Protein AF-A0A2D8U3J6-F1 (afdb_monomer)

Nearest PDB structures (foldseek):
  7su6-assembly1_B-2  TM=8.798E-01  e=6.636E-03  Yersinia pestis
  7su7-assembly1_D  TM=9.185E-01  e=8.095E-03  Yersinia pestis
  7su8-assembly1_B  TM=8.930E-01  e=7.090E-03  Yersinia pestis
  4aey-assembly1_A  TM=8.704E-01  e=2.668E-02  Pseudomonas aeruginosa
  1b9l-assembly1_A  TM=8.461E-01  e=1.224E-01  Escherichia coli

Radius of gyration: 12.94 Å; Cα contacts (8 Å, |Δi|>4): 64; chains: 1; bounding box: 28×26×31 Å

Structure (mmCIF, N/CA/C/O backbone):
data_AF-A0A2D8U3J6-F1
#
_entry.id   AF-A0A2D8U3J6-F1
#
loop_
_atom_site.group_PDB
_atom_site.id
_atom_site.type_symbol
_atom_site.label_atom_id
_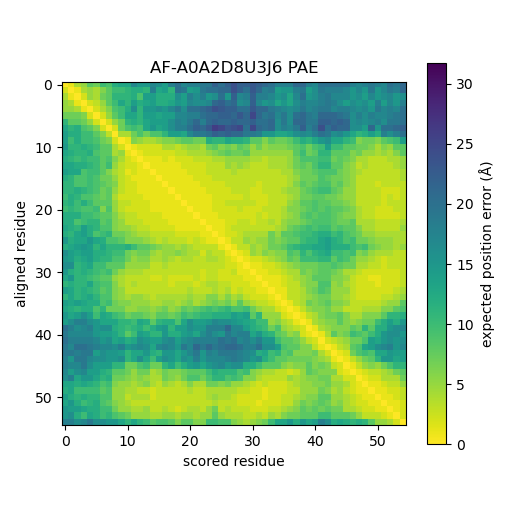atom_site.label_alt_id
_atom_site.label_comp_id
_atom_site.label_asym_id
_atom_site.label_entity_id
_atom_site.label_seq_id
_atom_site.pdbx_PDB_ins_code
_atom_site.Cartn_x
_atom_site.Cartn_y
_atom_site.Cartn_z
_atom_site.occupancy
_atom_site.B_iso_or_equiv
_atom_site.auth_seq_id
_atom_site.auth_comp_id
_atom_site.auth_asym_id
_atom_site.auth_atom_id
_atom_site.pdbx_PDB_model_num
ATOM 1 N N . GLU A 1 1 ? -6.270 15.099 -8.308 1.00 52.16 1 GLU A N 1
ATOM 2 C CA . GLU A 1 1 ? -5.375 16.282 -8.280 1.00 52.16 1 GLU A CA 1
ATOM 3 C C .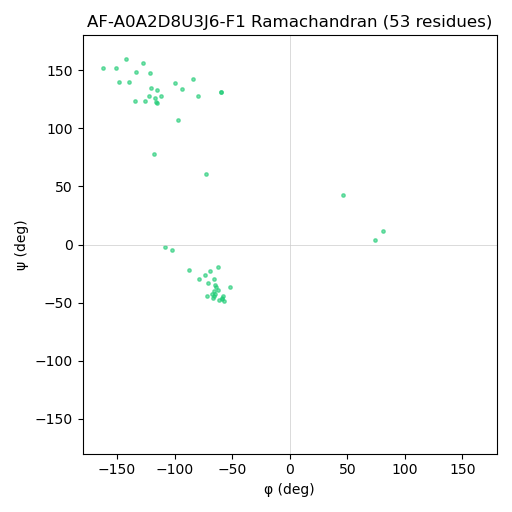 GLU A 1 1 ? -4.121 16.091 -7.426 1.00 52.16 1 GLU A C 1
ATOM 5 O O . GLU A 1 1 ? -3.038 16.377 -7.916 1.00 52.16 1 GLU A O 1
ATOM 10 N N . TYR A 1 2 ? -4.233 15.540 -6.210 1.00 58.53 2 TYR A N 1
ATOM 11 C CA . TYR A 1 2 ? -3.123 15.363 -5.252 1.00 58.53 2 TYR A CA 1
ATOM 12 C C . TYR A 1 2 ? -1.866 14.648 -5.799 1.00 58.53 2 TYR A C 1
ATOM 14 O O . TYR A 1 2 ? -0.747 15.033 -5.481 1.00 58.53 2 TYR A O 1
ATOM 22 N N . VAL A 1 3 ? -2.027 13.649 -6.674 1.00 55.94 3 VAL A N 1
ATOM 23 C CA . VAL A 1 3 ? -0.902 12.910 -7.291 1.00 55.94 3 VAL A CA 1
ATOM 24 C C . VAL A 1 3 ? -0.162 13.738 -8.354 1.00 55.94 3 VAL A C 1
ATOM 26 O O . VAL A 1 3 ? 1.016 13.519 -8.596 1.00 55.94 3 VAL A O 1
ATOM 29 N N . LYS A 1 4 ? -0.836 14.702 -8.995 1.00 54.88 4 LYS A N 1
ATOM 30 C CA . LYS A 1 4 ? -0.303 15.444 -10.150 1.00 54.88 4 LYS A CA 1
ATOM 31 C C . LYS A 1 4 ? 0.513 16.683 -9.749 1.00 54.88 4 LYS A C 1
ATOM 33 O O . LYS A 1 4 ? 1.330 17.133 -10.539 1.00 54.88 4 LYS A O 1
ATOM 38 N N . ASN A 1 5 ? 0.288 17.209 -8.541 1.00 55.06 5 ASN A N 1
ATOM 39 C CA . ASN A 1 5 ? 0.952 18.411 -8.013 1.00 55.06 5 ASN A CA 1
ATOM 40 C C . ASN A 1 5 ? 2.078 18.117 -7.012 1.00 55.06 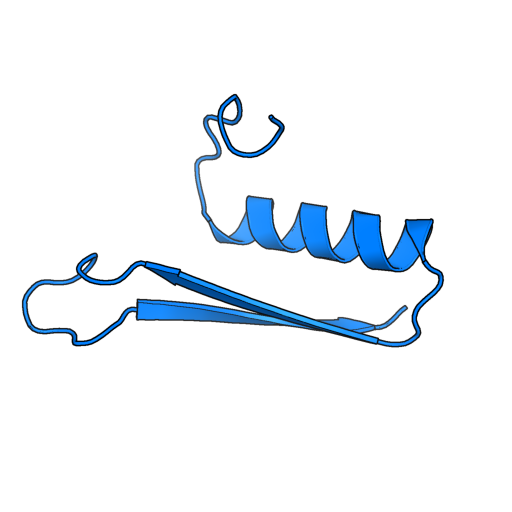5 ASN A C 1
ATOM 42 O O . ASN A 1 5 ? 2.750 19.043 -6.568 1.00 55.06 5 ASN A O 1
ATOM 46 N N . ASN A 1 6 ? 2.292 16.854 -6.646 1.00 55.09 6 ASN A N 1
ATOM 47 C CA . ASN A 1 6 ? 3.308 16.490 -5.672 1.00 55.09 6 ASN A CA 1
ATOM 48 C C . ASN A 1 6 ? 4.601 16.037 -6.361 1.00 55.09 6 ASN A C 1
ATOM 50 O O . ASN A 1 6 ? 4.684 14.925 -6.880 1.00 55.09 6 ASN A O 1
ATOM 54 N N . ASN A 1 7 ? 5.628 16.890 -6.305 1.00 49.91 7 ASN A N 1
ATOM 55 C CA . ASN A 1 7 ? 7.031 16.531 -6.546 1.00 49.91 7 ASN A CA 1
ATOM 56 C C . ASN A 1 7 ? 7.558 15.708 -5.354 1.00 49.91 7 ASN A C 1
ATOM 58 O O . ASN A 1 7 ? 8.440 16.150 -4.624 1.00 49.91 7 ASN A O 1
ATOM 62 N N . HIS A 1 8 ? 6.971 14.546 -5.073 1.00 53.06 8 HIS A N 1
ATOM 63 C CA . HIS A 1 8 ? 7.455 13.712 -3.976 1.00 53.06 8 HIS A CA 1
ATOM 64 C C . HIS A 1 8 ? 8.683 12.920 -4.415 1.00 53.06 8 HIS A C 1
ATOM 66 O O . HIS A 1 8 ? 8.661 12.224 -5.428 1.00 53.06 8 HIS A O 1
ATOM 72 N N . GLU A 1 9 ? 9.745 13.036 -3.620 1.00 56.22 9 GLU A N 1
ATOM 73 C CA . GLU A 1 9 ? 11.061 12.448 -3.873 1.00 56.22 9 GLU A CA 1
ATOM 74 C C . GLU A 1 9 ? 11.028 10.908 -3.935 1.00 56.22 9 GLU A C 1
ATOM 76 O O . GLU A 1 9 ? 11.923 10.314 -4.531 1.00 56.22 9 GLU A O 1
ATOM 81 N N . LEU A 1 10 ? 9.988 10.261 -3.380 1.00 70.75 10 LEU A N 1
ATOM 82 C CA . LEU A 1 10 ? 9.846 8.805 -3.273 1.00 70.75 10 LEU A CA 1
ATOM 83 C C . LEU A 1 10 ? 8.368 8.362 -3.353 1.00 70.75 10 LEU A C 1
ATOM 85 O O . LEU A 1 10 ? 7.476 8.996 -2.782 1.00 70.75 10 LEU A O 1
ATOM 89 N N . ILE A 1 11 ? 8.107 7.259 -4.063 1.00 73.69 11 ILE A N 1
ATOM 90 C CA . ILE A 1 11 ? 6.759 6.690 -4.281 1.00 73.69 11 ILE A CA 1
ATOM 91 C C . ILE A 1 11 ? 6.164 6.182 -2.957 1.00 73.69 11 ILE A C 1
ATOM 93 O O . ILE A 1 11 ? 4.956 6.244 -2.744 1.00 73.69 11 ILE A O 1
ATOM 97 N N . GLU A 1 12 ? 7.018 5.753 -2.037 1.00 77.25 12 GLU A N 1
ATOM 98 C CA . GLU A 1 12 ? 6.701 5.259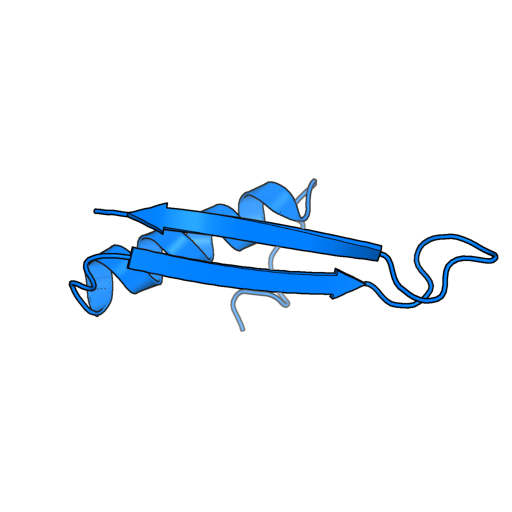 -0.702 1.00 77.25 12 GLU A CA 1
ATOM 99 C C . GLU A 1 12 ? 5.916 6.290 0.123 1.00 77.25 12 GLU A C 1
ATOM 101 O O . GLU A 1 12 ? 4.857 5.976 0.667 1.00 77.25 12 GLU A O 1
ATOM 106 N N . THR A 1 13 ? 6.381 7.543 0.155 1.00 82.31 13 THR A N 1
ATOM 107 C CA . THR A 1 13 ? 5.745 8.629 0.919 1.00 82.31 13 THR A CA 1
ATOM 108 C C . THR A 1 13 ? 4.352 8.954 0.390 1.00 82.31 13 THR A C 1
ATOM 110 O O . THR A 1 13 ? 3.446 9.286 1.156 1.00 82.31 13 THR A O 1
ATOM 113 N N . LEU A 1 14 ? 4.153 8.848 -0.926 1.00 82.56 14 LEU A N 1
ATOM 114 C CA . LEU A 1 14 ? 2.844 9.062 -1.531 1.00 82.56 14 LEU A CA 1
ATOM 115 C C . LEU A 1 14 ? 1.852 7.974 -1.096 1.00 82.56 14 LEU A C 1
ATOM 117 O O . LEU A 1 14 ? 0.728 8.295 -0.716 1.00 82.56 14 LEU A O 1
ATOM 121 N N . ILE A 1 15 ? 2.269 6.707 -1.134 1.00 84.38 15 ILE A N 1
ATOM 122 C CA . ILE A 1 15 ? 1.412 5.572 -0.767 1.00 84.38 15 ILE A CA 1
ATOM 123 C C . ILE A 1 15 ? 1.060 5.619 0.724 1.00 84.38 15 ILE A C 1
ATOM 125 O O . ILE A 1 15 ? -0.093 5.376 1.078 1.00 84.38 15 ILE A O 1
ATOM 129 N N . GLU A 1 16 ? 2.010 5.986 1.587 1.00 85.31 16 GLU A N 1
ATOM 130 C CA . GLU A 1 16 ? 1.778 6.103 3.031 1.00 85.31 16 GLU A CA 1
ATOM 131 C C . GLU A 1 16 ? 0.714 7.162 3.358 1.00 85.31 16 GLU A C 1
ATOM 133 O O . GLU A 1 16 ? -0.235 6.885 4.091 1.00 85.31 16 GLU A O 1
ATOM 138 N N . ASN A 1 17 ? 0.817 8.354 2.758 1.00 85.56 17 ASN A N 1
ATOM 139 C CA . ASN A 1 17 ? -0.159 9.426 2.975 1.00 85.56 17 ASN A CA 1
ATOM 140 C C . ASN A 1 17 ? -1.565 9.027 2.505 1.00 85.56 17 ASN A C 1
ATOM 142 O O . ASN A 1 17 ? -2.550 9.330 3.176 1.00 85.56 17 ASN A O 1
ATOM 146 N N . ILE A 1 18 ? -1.669 8.317 1.376 1.00 86.00 18 ILE A N 1
ATOM 147 C CA . ILE A 1 18 ? -2.953 7.813 0.873 1.00 86.00 18 ILE A CA 1
ATOM 148 C C . ILE A 1 18 ? -3.533 6.763 1.830 1.00 86.00 18 ILE A C 1
ATOM 150 O O . ILE A 1 18 ? -4.719 6.831 2.149 1.00 86.00 18 ILE A O 1
ATOM 154 N N . ALA A 1 19 ? -2.719 5.824 2.325 1.00 88.06 19 ALA A N 1
ATOM 155 C CA . ALA A 1 19 ? -3.172 4.814 3.284 1.00 88.06 19 ALA A CA 1
ATOM 156 C C . ALA A 1 19 ? -3.723 5.457 4.562 1.00 88.06 19 ALA A C 1
ATOM 158 O O . ALA A 1 19 ? -4.808 5.091 5.009 1.00 88.06 19 ALA A O 1
ATOM 159 N N . GLN A 1 20 ? -3.013 6.446 5.114 1.00 87.62 20 GLN A N 1
ATOM 160 C CA . GLN A 1 20 ? -3.444 7.162 6.315 1.00 87.62 20 GLN A CA 1
ATOM 161 C C . GLN A 1 20 ? -4.728 7.966 6.101 1.00 87.62 20 GLN A C 1
ATOM 163 O O . GLN A 1 20 ? -5.605 7.932 6.962 1.00 87.62 20 GLN A O 1
ATOM 168 N N . MET A 1 21 ? -4.866 8.659 4.963 1.00 88.56 21 MET A N 1
ATOM 169 C CA . MET A 1 21 ? -6.114 9.357 4.631 1.00 88.56 21 MET A CA 1
ATOM 170 C C . MET A 1 21 ? -7.288 8.379 4.590 1.00 88.56 21 MET A C 1
ATOM 172 O O . MET A 1 21 ? -8.304 8.628 5.226 1.00 88.56 21 MET A O 1
ATOM 176 N N . ILE A 1 22 ? -7.139 7.233 3.919 1.00 87.62 22 ILE A N 1
ATOM 177 C CA . ILE A 1 22 ? -8.237 6.267 3.797 1.00 87.62 22 ILE A CA 1
ATOM 178 C C . ILE A 1 22 ? -8.579 5.629 5.151 1.00 87.62 22 ILE A C 1
ATOM 180 O O . ILE A 1 22 ? -9.758 5.516 5.483 1.00 87.62 22 ILE A O 1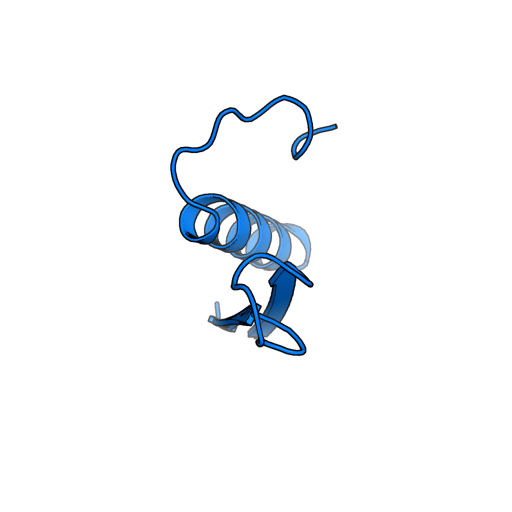
ATOM 184 N N . LEU A 1 23 ? -7.577 5.249 5.950 1.00 87.06 23 LEU A N 1
ATOM 185 C CA . LEU A 1 23 ? -7.796 4.702 7.294 1.00 87.06 23 LEU A CA 1
ATOM 186 C C . LEU A 1 23 ? -8.579 5.682 8.172 1.00 87.06 23 LEU A C 1
ATOM 188 O O . LEU A 1 23 ? -9.541 5.286 8.827 1.00 87.06 23 LEU A O 1
ATOM 192 N N . LYS A 1 24 ? -8.212 6.967 8.131 1.00 86.56 24 LYS A N 1
ATOM 193 C CA . LYS A 1 24 ? -8.852 8.016 8.925 1.00 86.56 24 LYS A CA 1
ATOM 194 C C . LYS A 1 24 ? -10.254 8.373 8.426 1.00 86.56 24 LYS A C 1
ATOM 196 O O . LYS A 1 24 ? -11.162 8.518 9.238 1.00 86.56 24 LYS A O 1
ATOM 201 N N . ASP A 1 25 ? -10.428 8.521 7.116 1.00 88.81 25 ASP A N 1
ATOM 202 C CA . ASP A 1 25 ? -11.672 9.029 6.530 1.00 88.81 25 ASP A CA 1
ATOM 203 C C . ASP A 1 25 ? -12.764 7.954 6.459 1.00 88.81 25 ASP A C 1
ATOM 205 O O . ASP A 1 25 ? -13.949 8.269 6.560 1.00 88.81 25 ASP A O 1
ATOM 209 N N . PHE A 1 26 ? -12.378 6.682 6.317 1.00 85.44 26 PHE A N 1
ATOM 210 C CA . PHE A 1 26 ? -13.314 5.560 6.195 1.00 85.44 26 PHE A CA 1
ATOM 211 C C . PHE A 1 26 ? -13.366 4.660 7.438 1.00 85.44 26 PHE A C 1
ATOM 213 O O . PHE A 1 26 ? -14.164 3.725 7.457 1.00 85.44 26 PHE A O 1
ATOM 220 N N . ASN A 1 27 ? -12.554 4.938 8.471 1.00 84.25 27 ASN A N 1
ATOM 221 C CA . ASN A 1 27 ? -12.465 4.165 9.719 1.00 84.25 27 ASN A CA 1
ATOM 222 C C . ASN A 1 27 ? -12.376 2.644 9.472 1.00 84.25 27 ASN A C 1
ATOM 224 O O . ASN A 1 27 ? -13.063 1.845 10.112 1.00 84.25 27 ASN A O 1
ATOM 228 N N . VAL A 1 28 ? -11.572 2.251 8.481 1.00 85.75 28 VAL A N 1
ATOM 229 C CA . VAL A 1 28 ? -11.358 0.848 8.107 1.00 85.75 28 VAL A CA 1
ATOM 230 C C . VAL A 1 28 ? -10.289 0.223 9.003 1.00 85.75 28 VAL A C 1
ATOM 232 O O . VAL A 1 28 ? -9.318 0.878 9.364 1.00 85.75 28 VAL A O 1
ATOM 235 N N . GLU A 1 29 ? -10.452 -1.047 9.375 1.00 86.06 29 GLU A N 1
ATOM 236 C CA . GLU A 1 29 ? -9.506 -1.733 10.273 1.00 86.06 29 GLU A CA 1
ATOM 237 C C . GLU A 1 29 ? -8.162 -2.025 9.600 1.00 86.06 29 GLU A C 1
ATOM 239 O O . GLU A 1 29 ? -7.116 -2.006 10.249 1.00 86.06 29 GLU A O 1
ATOM 244 N N . TYR A 1 30 ? -8.181 -2.289 8.294 1.00 88.81 30 TYR A N 1
ATOM 245 C CA . TYR A 1 30 ? -6.988 -2.540 7.502 1.00 88.81 30 TYR A CA 1
ATOM 246 C C . TYR A 1 30 ? -7.183 -2.117 6.048 1.00 88.81 30 TYR A C 1
ATOM 248 O O . TYR A 1 30 ? -8.289 -2.134 5.507 1.00 88.81 30 TYR A O 1
ATOM 256 N N . ILE A 1 31 ? -6.078 -1.760 5.403 1.00 89.50 31 ILE A N 1
ATOM 257 C CA . ILE A 1 31 ? -6.011 -1.440 3.983 1.00 89.50 31 ILE A CA 1
ATOM 258 C C . ILE A 1 31 ? -4.743 -2.031 3.372 1.00 89.50 31 ILE A C 1
ATOM 260 O O . ILE A 1 31 ? -3.663 -1.970 3.962 1.00 89.50 31 ILE A O 1
ATOM 264 N N . THR A 1 32 ? -4.871 -2.568 2.160 1.00 89.62 32 THR A N 1
ATOM 265 C CA . THR A 1 32 ? -3.738 -2.967 1.323 1.00 89.62 32 THR A CA 1
ATOM 266 C C . THR A 1 32 ? -3.734 -2.115 0.063 1.00 89.62 32 THR A C 1
ATOM 268 O O . THR A 1 32 ? -4.714 -2.089 -0.680 1.00 89.62 32 THR A O 1
ATOM 271 N N . LEU A 1 33 ? -2.628 -1.415 -0.177 1.00 86.69 33 LEU A N 1
ATOM 272 C CA . LEU A 1 33 ? -2.413 -0.587 -1.360 1.00 86.69 33 LEU A CA 1
ATOM 273 C C . LEU A 1 33 ? -1.269 -1.169 -2.181 1.00 86.69 33 LEU A C 1
ATOM 275 O O . LEU A 1 33 ? -0.212 -1.475 -1.634 1.00 86.69 33 LEU A O 1
ATOM 279 N N . SER A 1 34 ? -1.470 -1.284 -3.492 1.00 85.69 34 SER A N 1
ATOM 280 C CA . SER A 1 34 ? -0.445 -1.718 -4.439 1.00 85.69 34 SER A CA 1
ATOM 281 C C . SER A 1 34 ? -0.305 -0.679 -5.543 1.00 85.69 34 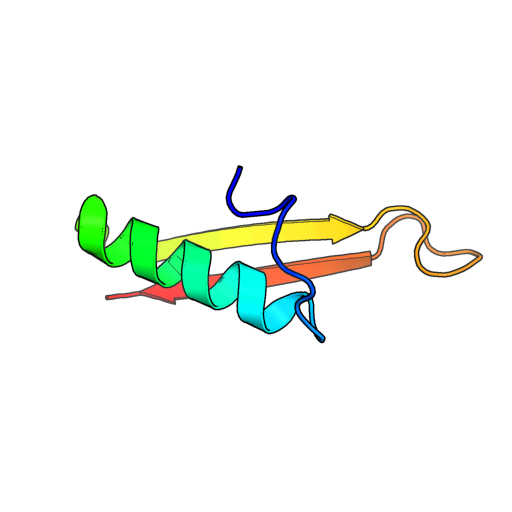SER A C 1
ATOM 283 O O . SER A 1 34 ? -1.288 -0.330 -6.196 1.00 85.69 34 SER A O 1
ATOM 285 N N . ILE A 1 35 ? 0.907 -0.164 -5.735 1.00 81.50 35 ILE A N 1
ATOM 286 C CA . ILE A 1 35 ? 1.252 0.695 -6.867 1.00 81.50 35 ILE A CA 1
ATOM 287 C C . ILE A 1 35 ? 2.268 -0.036 -7.718 1.00 81.50 35 ILE A C 1
ATOM 289 O O . ILE A 1 35 ? 3.357 -0.347 -7.247 1.00 81.50 35 ILE A O 1
ATOM 293 N N . SER A 1 36 ? 1.931 -0.240 -8.984 1.00 80.50 36 SER A N 1
ATOM 294 C CA . SER A 1 36 ? 2.844 -0.715 -10.012 1.00 80.50 36 SER A CA 1
ATOM 295 C C . SER A 1 36 ? 3.356 0.441 -10.866 1.00 80.50 36 SER A C 1
ATOM 297 O O . SER A 1 36 ? 2.622 1.358 -11.239 1.00 80.50 36 SER A O 1
ATOM 299 N N . LYS A 1 37 ? 4.646 0.395 -11.186 1.00 74.00 37 LYS A N 1
ATOM 300 C CA . LYS A 1 37 ? 5.316 1.257 -12.154 1.00 74.00 37 LYS A CA 1
ATOM 301 C C . LYS A 1 37 ? 5.851 0.367 -13.280 1.00 74.00 37 LYS A C 1
ATOM 303 O O . LYS A 1 37 ? 7.053 0.072 -13.322 1.00 74.00 37 LYS A O 1
ATOM 308 N N . PRO A 1 38 ? 4.974 -0.062 -14.203 1.00 67.44 38 PRO A N 1
ATOM 309 C CA . PRO A 1 38 ? 5.377 -0.923 -15.303 1.00 67.44 38 PRO A CA 1
ATOM 310 C C . PRO A 1 38 ? 6.455 -0.226 -16.141 1.00 67.44 38 PRO A C 1
ATOM 312 O O . PRO A 1 38 ? 6.329 0.946 -16.498 1.00 67.44 38 PRO A O 1
ATOM 315 N N . GLY A 1 39 ? 7.546 -0.940 -16.422 1.00 64.75 39 GLY A N 1
ATOM 316 C CA . GLY A 1 39 ? 8.656 -0.430 -17.232 1.00 64.75 39 GLY A CA 1
ATOM 317 C C . GLY A 1 39 ? 9.667 0.468 -16.508 1.00 64.75 39 GLY A C 1
ATOM 318 O O . GLY A 1 39 ? 10.498 1.079 -17.177 1.00 64.75 39 GLY A O 1
ATOM 319 N N . ALA A 1 40 ? 9.653 0.561 -15.170 1.00 68.38 40 ALA A N 1
ATOM 320 C CA . ALA A 1 40 ? 10.678 1.344 -14.461 1.00 68.38 40 ALA A CA 1
ATOM 321 C C . ALA A 1 40 ? 12.086 0.712 -14.511 1.00 68.38 40 ALA A C 1
ATOM 323 O O . ALA A 1 40 ? 13.075 1.426 -14.363 1.00 68.38 40 ALA A O 1
ATOM 324 N N . ILE A 1 41 ? 12.184 -0.603 -14.737 1.00 66.38 41 ILE A N 1
ATOM 325 C CA . ILE A 1 41 ? 13.447 -1.338 -14.888 1.00 66.38 41 ILE A CA 1
ATOM 326 C C . ILE A 1 41 ? 13.433 -2.037 -16.252 1.00 66.38 41 ILE A C 1
ATOM 328 O O . ILE A 1 41 ? 12.481 -2.753 -16.569 1.00 66.38 41 ILE A O 1
ATOM 332 N N . ARG A 1 42 ? 14.482 -1.828 -17.063 1.00 56.41 42 ARG A N 1
ATOM 333 C CA . ARG A 1 42 ? 14.675 -2.553 -18.331 1.00 56.41 42 ARG A CA 1
ATOM 334 C C . ARG A 1 42 ? 14.755 -4.057 -18.023 1.00 56.41 42 ARG A C 1
ATOM 336 O O . ARG A 1 42 ? 15.457 -4.437 -17.096 1.00 56.41 42 ARG A O 1
ATOM 343 N N . ASP A 1 43 ? 13.990 -4.864 -18.756 1.00 62.22 43 ASP A N 1
ATOM 344 C CA . ASP A 1 43 ? 13.785 -6.315 -18.566 1.00 62.22 43 ASP A CA 1
ATOM 345 C C . ASP A 1 43 ? 12.903 -6.768 -17.381 1.00 62.22 43 ASP A C 1
ATOM 347 O O . ASP A 1 43 ? 12.703 -7.971 -17.205 1.00 62.22 43 ASP A O 1
ATOM 351 N N . SER A 1 44 ? 12.280 -5.860 -16.614 1.00 64.81 44 SER A N 1
ATOM 352 C CA . SER A 1 44 ? 11.235 -6.253 -15.651 1.00 64.81 44 SER A CA 1
ATOM 353 C C . SER A 1 44 ? 9.832 -6.142 -16.253 1.00 64.81 44 SER A C 1
ATOM 355 O O . SER A 1 44 ? 9.485 -5.1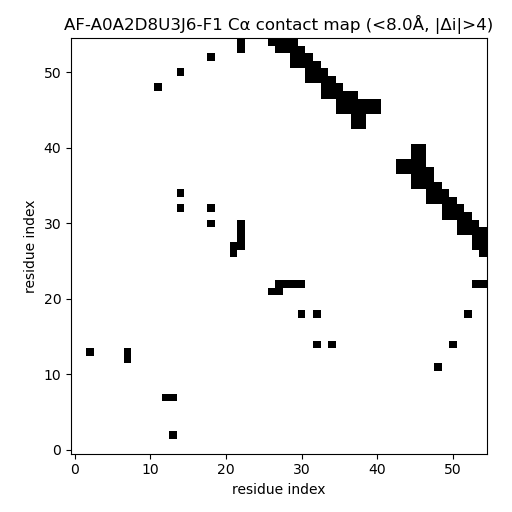21 -16.849 1.00 64.81 44 SER A O 1
ATOM 357 N N . LYS A 1 45 ? 8.994 -7.172 -16.054 1.00 65.94 45 LYS A N 1
ATOM 358 C CA . LYS A 1 45 ? 7.572 -7.148 -16.452 1.00 65.94 45 LYS A CA 1
ATOM 359 C C . LYS A 1 45 ? 6.779 -6.092 -15.682 1.00 65.94 45 LYS A C 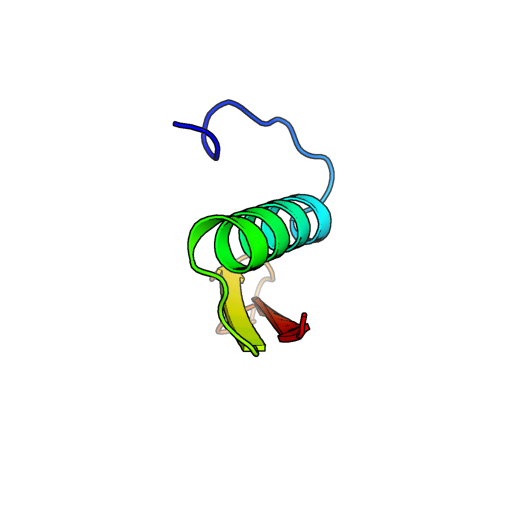1
ATOM 361 O O . LYS A 1 45 ? 5.896 -5.465 -16.256 1.00 65.94 45 LYS A O 1
ATOM 366 N N . ASP A 1 46 ? 7.101 -5.902 -14.406 1.00 69.12 46 ASP A N 1
ATOM 367 C CA . ASP A 1 46 ? 6.508 -4.877 -13.556 1.00 69.12 46 ASP A CA 1
ATOM 368 C C . ASP A 1 46 ? 7.398 -4.645 -12.330 1.00 69.12 46 ASP A C 1
ATOM 370 O O . ASP A 1 46 ? 8.124 -5.539 -11.893 1.00 69.12 46 ASP A O 1
ATOM 374 N N . VAL A 1 47 ? 7.360 -3.445 -11.770 1.00 75.25 47 VAL A N 1
ATOM 375 C CA . VAL A 1 47 ? 7.936 -3.176 -10.454 1.00 75.25 47 VAL A CA 1
ATOM 376 C C . VAL A 1 47 ? 6.932 -2.364 -9.675 1.00 75.25 47 VAL A C 1
ATOM 378 O O . VAL A 1 47 ? 6.492 -1.310 -10.121 1.00 75.25 47 VAL A O 1
ATOM 381 N N . GLY A 1 48 ? 6.550 -2.872 -8.515 1.00 78.31 48 GLY A N 1
ATOM 382 C CA . GLY A 1 48 ? 5.538 -2.244 -7.695 1.00 78.31 48 GLY A CA 1
ATOM 383 C C . GLY A 1 48 ? 5.852 -2.347 -6.220 1.00 78.31 48 GLY A C 1
ATOM 384 O O . GLY A 1 48 ? 6.628 -3.195 -5.784 1.00 78.31 48 GLY A O 1
ATOM 385 N N . ILE A 1 49 ? 5.228 -1.461 -5.459 1.00 83.38 49 ILE A N 1
ATOM 386 C CA . ILE A 1 49 ? 5.275 -1.431 -4.006 1.00 83.38 49 ILE A CA 1
ATOM 387 C C . ILE A 1 49 ? 3.885 -1.802 -3.516 1.00 83.38 49 ILE A C 1
ATOM 389 O O . ILE A 1 49 ? 2.892 -1.213 -3.939 1.00 83.38 49 ILE A O 1
ATOM 393 N N . THR A 1 50 ? 3.826 -2.784 -2.622 1.00 87.12 50 THR A N 1
ATOM 394 C CA . THR A 1 50 ? 2.596 -3.152 -1.922 1.00 87.12 50 THR A CA 1
ATOM 395 C C . THR A 1 50 ? 2.799 -2.914 -0.438 1.00 87.12 50 THR A C 1
ATOM 397 O O . THR A 1 50 ? 3.759 -3.423 0.138 1.00 87.12 50 THR A O 1
ATOM 400 N N . ILE A 1 51 ? 1.904 -2.145 0.177 1.00 86.94 51 ILE A N 1
ATOM 401 C CA . ILE A 1 51 ? 1.892 -1.930 1.621 1.00 86.94 51 ILE A CA 1
ATOM 402 C C . ILE A 1 51 ? 0.559 -2.372 2.204 1.00 86.94 51 ILE A C 1
ATOM 404 O O . ILE A 1 51 ? -0.491 -2.218 1.581 1.00 86.94 51 ILE A O 1
ATOM 408 N N . THR A 1 52 ? 0.617 -2.867 3.434 1.00 88.62 52 THR A N 1
ATOM 409 C CA . THR A 1 52 ? -0.557 -3.131 4.261 1.00 88.62 52 THR A CA 1
ATOM 410 C C . THR A 1 52 ? -0.440 -2.299 5.530 1.00 88.62 52 THR A C 1
ATOM 412 O O . THR A 1 52 ? 0.639 -2.212 6.130 1.00 88.62 52 THR A O 1
ATOM 415 N N . ARG A 1 53 ? -1.536 -1.651 5.914 1.00 85.81 53 ARG A N 1
ATOM 416 C CA . ARG A 1 53 ? -1.646 -0.835 7.124 1.00 85.81 53 ARG A CA 1
ATOM 417 C C . ARG A 1 53 ? -2.927 -1.194 7.859 1.00 85.81 53 ARG A C 1
ATOM 419 O O . ARG A 1 53 ? -3.913 -1.559 7.225 1.00 85.81 53 ARG A O 1
ATOM 426 N N . SER A 1 54 ? -2.886 -1.083 9.175 1.00 85.06 54 SER A N 1
ATOM 427 C CA . SER A 1 54 ? -4.026 -1.251 10.073 1.00 85.06 54 SER A CA 1
ATOM 428 C C . SER A 1 54 ? -4.138 -0.031 10.982 1.00 85.06 54 SER A C 1
ATOM 430 O O . SER A 1 54 ? -3.139 0.672 11.165 1.00 85.06 54 SER A O 1
ATOM 432 N N . ASN A 1 55 ? -5.342 0.22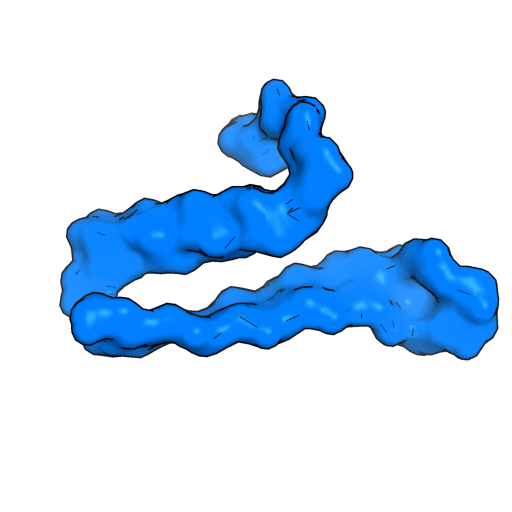6 11.494 1.00 73.56 55 ASN A N 1
ATOM 433 C CA . ASN A 1 55 ? -5.595 1.293 12.468 1.00 73.56 55 ASN A CA 1
ATOM 434 C C . ASN A 1 55 ? -5.030 0.950 13.857 1.00 73.56 55 ASN A C 1
ATOM 436 O O . ASN A 1 55 ? -4.921 -0.262 14.161 1.00 73.56 55 ASN A O 1
#

Mean predicted aligned error: 8.15 Å

Secondary structure (DSSP, 8-state):
-TTTS---S-HHHHHHHHHHHHHHHH--SEEEEEEE-TTSSTT-S--EEEEEEE-

Solvent-accessible surface area (backbone atoms only — not comparable to full-atom values): 3574 Å² total; per-residue (Å²): 110,75,80,82,75,54,91,63,96,48,74,65,63,56,53,52,53,52,52,51,49,48,37,68,76,65,70,42,68,63,50,77,50,75,49,74,42,69,62,80,45,92,94,44,87,60,47,65,54,73,49,76,50,66,113

pLDDT: mean 76.0, std 12.52, range [49.91, 89.62]

Sequence (55 aa):
EYVKNNNHELIETLIENIAQMILKDFNVEYITLSISKPGAIRDSKDVGITITRSN

Foldseek 3Di:
DVVVPDPDPDPVVVVVVVQVCCCVVVVDQKDKDKDWDAPPDVPDRIDIDIDMDGD